Protein AF-A0AAW7FBP1-F1 (afdb_monomer_lite)

Structure (mmCIF, N/CA/C/O backbone):
data_AF-A0AAW7FBP1-F1
#
_entry.id   AF-A0AAW7FBP1-F1
#
loop_
_atom_site.group_PDB
_atom_site.id
_atom_site.type_symbol
_atom_site.label_atom_id
_atom_site.label_alt_id
_atom_site.label_comp_id
_atom_site.label_asym_id
_atom_site.label_entity_id
_atom_site.label_seq_id
_atom_site.pdbx_PDB_ins_code
_atom_site.Cartn_x
_atom_site.Cartn_y
_atom_site.Cartn_z
_atom_site.occupancy
_atom_site.B_iso_or_equiv
_atom_site.auth_seq_id
_atom_site.auth_comp_id
_atom_site.auth_asym_id
_atom_site.auth_atom_id
_atom_site.pdbx_PDB_model_num
ATOM 1 N N . MET A 1 1 ? 7.145 7.432 -13.395 1.00 63.03 1 MET A N 1
ATOM 2 C CA . MET A 1 1 ? 7.306 5.965 -13.494 1.00 63.03 1 MET A CA 1
ATOM 3 C C . MET A 1 1 ? 5.990 5.385 -13.976 1.00 63.03 1 MET A C 1
ATOM 5 O O . MET A 1 1 ? 4.963 5.768 -13.432 1.00 63.03 1 MET A O 1
ATOM 9 N N . ILE A 1 2 ? 6.001 4.531 -15.000 1.00 76.81 2 ILE A N 1
ATOM 10 C CA . ILE A 1 2 ? 4.803 3.770 -15.379 1.00 76.81 2 ILE A CA 1
ATOM 11 C C . ILE A 1 2 ? 4.815 2.516 -14.516 1.00 76.81 2 ILE A C 1
ATOM 13 O O . ILE A 1 2 ? 5.742 1.717 -14.592 1.00 76.81 2 ILE A O 1
ATOM 17 N N . PHE A 1 3 ? 3.831 2.412 -13.637 1.00 86.44 3 PHE A N 1
ATOM 18 C CA . PHE A 1 3 ? 3.687 1.310 -12.704 1.00 86.44 3 PHE A CA 1
ATOM 19 C C . PHE A 1 3 ? 2.801 0.234 -13.316 1.00 86.44 3 PHE A C 1
ATOM 21 O O . PHE A 1 3 ? 1.723 0.536 -13.825 1.00 86.44 3 PHE A O 1
ATOM 28 N N . ASP A 1 4 ? 3.254 -1.019 -13.250 1.00 90.88 4 ASP A N 1
ATOM 29 C CA . ASP A 1 4 ? 2.421 -2.171 -13.570 1.00 90.88 4 ASP A CA 1
ATOM 30 C C . ASP A 1 4 ? 1.091 -2.119 -12.776 1.00 90.88 4 ASP A C 1
ATOM 32 O O . ASP A 1 4 ? 1.112 -2.062 -11.536 1.00 90.88 4 ASP A O 1
ATOM 36 N N . PRO A 1 5 ? -0.067 -2.122 -13.459 1.00 92.00 5 PRO A N 1
ATOM 37 C CA . PRO A 1 5 ? -1.367 -1.969 -12.816 1.00 92.00 5 PRO A CA 1
ATOM 38 C C . PRO A 1 5 ? -1.717 -3.131 -11.876 1.00 92.00 5 PRO A C 1
ATOM 40 O O . PRO A 1 5 ? -2.458 -2.923 -10.913 1.00 92.00 5 PRO A O 1
ATOM 43 N N . GLN A 1 6 ? -1.175 -4.335 -12.093 1.00 93.12 6 GLN A N 1
ATOM 44 C CA . GLN A 1 6 ? -1.398 -5.474 -11.201 1.00 93.12 6 GLN A CA 1
ATOM 45 C C . GLN A 1 6 ? -0.706 -5.263 -9.854 1.00 93.12 6 GLN A C 1
ATOM 47 O O . GLN A 1 6 ? -1.301 -5.521 -8.806 1.00 93.12 6 GLN A O 1
ATOM 52 N N . ILE A 1 7 ? 0.516 -4.728 -9.864 1.00 94.62 7 ILE A N 1
ATOM 53 C CA . ILE A 1 7 ? 1.271 -4.432 -8.640 1.00 94.62 7 ILE A CA 1
ATOM 54 C C . ILE A 1 7 ? 0.598 -3.305 -7.849 1.00 94.62 7 ILE A C 1
ATOM 56 O O . ILE A 1 7 ? 0.496 -3.383 -6.624 1.00 94.62 7 ILE A O 1
ATOM 60 N N . VAL A 1 8 ? 0.056 -2.294 -8.538 1.00 93.75 8 VAL A N 1
ATOM 61 C CA . VAL A 1 8 ? -0.724 -1.223 -7.894 1.00 93.75 8 VAL A CA 1
ATOM 62 C C . VAL A 1 8 ? -1.989 -1.779 -7.237 1.00 93.75 8 VAL A C 1
ATOM 64 O O . VAL A 1 8 ? -2.289 -1.437 -6.093 1.00 93.75 8 VAL A O 1
ATOM 67 N N . ALA A 1 9 ? -2.723 -2.662 -7.920 1.00 94.94 9 ALA A N 1
ATOM 68 C CA . ALA A 1 9 ? -3.918 -3.292 -7.361 1.00 94.94 9 ALA A CA 1
ATOM 69 C C . ALA A 1 9 ? -3.594 -4.145 -6.121 1.00 94.94 9 ALA A C 1
ATOM 71 O O . ALA A 1 9 ? -4.298 -4.072 -5.112 1.00 94.94 9 ALA A O 1
ATOM 72 N N . GLN A 1 10 ? -2.495 -4.900 -6.166 1.00 95.12 10 GLN A N 1
ATOM 73 C CA . GLN A 1 10 ? -2.001 -5.695 -5.042 1.00 95.12 10 GLN A CA 1
ATOM 74 C C . GLN A 1 10 ? -1.601 -4.827 -3.839 1.00 95.12 10 GLN A C 1
ATOM 76 O O . GLN A 1 10 ? -1.987 -5.131 -2.709 1.00 95.12 10 GLN A O 1
ATOM 81 N N . ALA A 1 11 ? -0.887 -3.723 -4.069 1.00 95.56 11 ALA A N 1
ATOM 82 C CA . ALA A 1 11 ? -0.515 -2.771 -3.022 1.00 95.56 11 ALA A CA 1
ATOM 83 C C . ALA A 1 11 ? -1.746 -2.123 -2.371 1.00 95.56 11 ALA A C 1
ATOM 85 O O . ALA A 1 11 ? -1.843 -2.055 -1.146 1.00 95.56 11 ALA A O 1
ATOM 86 N N . LYS A 1 12 ? -2.738 -1.722 -3.173 1.00 94.81 12 LYS A N 1
ATOM 87 C CA . LYS A 1 12 ? -4.007 -1.180 -2.666 1.00 94.81 12 LYS A CA 1
ATOM 88 C C . LYS A 1 12 ? -4.781 -2.198 -1.835 1.00 94.81 12 LYS A C 1
ATOM 90 O O . LYS A 1 12 ? -5.291 -1.854 -0.772 1.00 94.81 12 LYS A O 1
ATOM 95 N N . ALA A 1 13 ? -4.845 -3.454 -2.279 1.00 94.94 13 ALA A N 1
ATOM 96 C CA . ALA A 1 13 ? -5.484 -4.527 -1.519 1.00 94.94 13 ALA A CA 1
ATOM 97 C C . ALA A 1 13 ? -4.785 -4.762 -0.169 1.00 94.94 13 ALA A C 1
ATOM 99 O O . ALA A 1 13 ? -5.455 -4.899 0.856 1.00 94.94 13 ALA A O 1
ATOM 100 N N . PHE A 1 14 ? -3.448 -4.736 -0.156 1.00 95.00 14 PHE A N 1
ATOM 101 C CA . PHE A 1 14 ? -2.648 -4.816 1.065 1.00 95.00 14 PHE A CA 1
ATOM 102 C C . PHE A 1 14 ? -2.956 -3.659 2.028 1.00 95.00 14 PHE A C 1
ATOM 104 O O . PHE A 1 14 ? -3.266 -3.894 3.196 1.00 95.00 14 PHE A O 1
ATOM 111 N N . VAL A 1 15 ? -2.956 -2.417 1.537 1.00 94.81 15 VAL A N 1
ATOM 112 C CA . VAL A 1 15 ? -3.260 -1.231 2.354 1.00 94.81 15 VAL A CA 1
ATOM 113 C C . VAL A 1 15 ? -4.693 -1.256 2.872 1.00 94.81 15 VAL A C 1
ATOM 115 O O . VAL A 1 15 ? -4.931 -0.925 4.030 1.00 94.81 15 VAL A O 1
ATOM 118 N N . ASN A 1 16 ? -5.658 -1.681 2.059 1.00 94.94 16 ASN A N 1
ATOM 119 C CA . ASN A 1 16 ? -7.042 -1.798 2.502 1.00 94.94 16 ASN A CA 1
ATOM 120 C C . ASN A 1 16 ? -7.188 -2.835 3.631 1.00 94.94 16 ASN A C 1
ATOM 122 O O . ASN A 1 16 ? -7.897 -2.588 4.607 1.00 94.94 16 ASN A O 1
ATOM 126 N N . ALA A 1 17 ? -6.475 -3.965 3.549 1.00 93.69 17 ALA A N 1
ATOM 127 C CA . ALA A 1 17 ? -6.437 -4.948 4.629 1.00 93.69 17 ALA A CA 1
ATOM 128 C C . ALA A 1 17 ? -5.830 -4.360 5.916 1.00 93.69 17 ALA A C 1
ATOM 130 O O . ALA A 1 17 ? -6.429 -4.529 6.979 1.00 93.69 17 ALA A O 1
ATOM 131 N N . LEU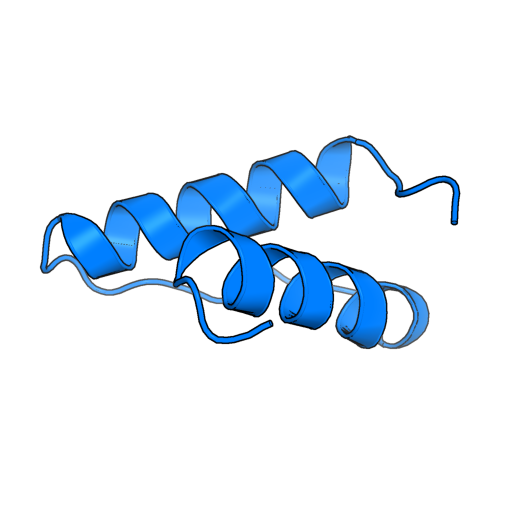 A 1 18 ? -4.723 -3.608 5.809 1.00 92.88 18 LEU A N 1
ATOM 132 C CA . LEU A 1 18 ? -4.118 -2.890 6.939 1.00 92.88 18 LEU A CA 1
ATOM 133 C C . LEU A 1 18 ? -5.097 -1.896 7.577 1.00 92.88 18 LEU A C 1
ATOM 135 O O . LEU A 1 18 ? -5.321 -1.942 8.784 1.00 92.88 18 LEU A O 1
ATOM 139 N N . LYS A 1 19 ? -5.720 -1.028 6.768 1.00 91.25 19 LYS A N 1
ATOM 140 C CA . LYS A 1 19 ? -6.692 -0.019 7.229 1.00 91.25 19 LYS A CA 1
ATOM 141 C C . LYS A 1 19 ? -7.930 -0.654 7.864 1.00 91.25 19 LYS A C 1
ATOM 143 O O . LYS A 1 19 ? -8.474 -0.114 8.818 1.00 91.25 19 LYS A O 1
ATOM 148 N N . SER A 1 20 ? -8.343 -1.824 7.380 1.00 93.06 20 SER A N 1
ATOM 149 C CA . SER A 1 20 ? -9.462 -2.591 7.942 1.00 93.06 20 SER A CA 1
ATOM 150 C C . SER A 1 20 ? -9.112 -3.325 9.246 1.00 93.06 20 SER A C 1
ATOM 152 O O . SER A 1 20 ? -9.942 -4.081 9.749 1.00 93.06 20 SER A O 1
ATOM 154 N N . GLY A 1 21 ? -7.882 -3.189 9.762 1.00 89.00 21 GLY A N 1
ATOM 155 C CA . GLY A 1 21 ? -7.405 -3.923 10.939 1.00 89.00 21 GLY A CA 1
ATOM 156 C C . GLY A 1 21 ? -7.288 -5.434 10.714 1.00 89.00 21 GLY A C 1
ATOM 157 O O . GLY A 1 21 ? -7.180 -6.204 11.668 1.00 89.00 21 GLY A O 1
ATOM 158 N N . ARG A 1 22 ? -7.336 -5.885 9.454 1.00 87.31 22 ARG A N 1
ATOM 159 C CA . ARG A 1 22 ? -7.171 -7.291 9.080 1.00 87.31 22 ARG A CA 1
ATOM 160 C C . ARG A 1 22 ? -5.692 -7.582 8.866 1.00 87.31 22 ARG A C 1
ATOM 162 O O . ARG A 1 22 ? -4.892 -6.702 8.559 1.00 87.31 22 ARG A O 1
ATOM 169 N N . ARG A 1 23 ? -5.321 -8.855 8.983 1.00 87.06 23 ARG A N 1
ATOM 170 C CA . ARG A 1 23 ? -3.957 -9.293 8.693 1.00 87.06 23 ARG A CA 1
ATOM 171 C C . ARG A 1 23 ? -3.670 -9.086 7.204 1.00 87.06 23 ARG A C 1
ATOM 173 O O . ARG A 1 23 ? -4.211 -9.802 6.365 1.00 87.06 23 ARG A O 1
ATOM 180 N N . ALA A 1 24 ? -2.846 -8.096 6.883 1.00 90.38 24 ALA A N 1
ATOM 181 C CA . ALA A 1 24 ? -2.428 -7.840 5.514 1.00 90.38 24 ALA A CA 1
ATOM 182 C C . ALA A 1 24 ? -1.312 -8.814 5.118 1.00 90.38 24 ALA A C 1
ATOM 184 O O . AL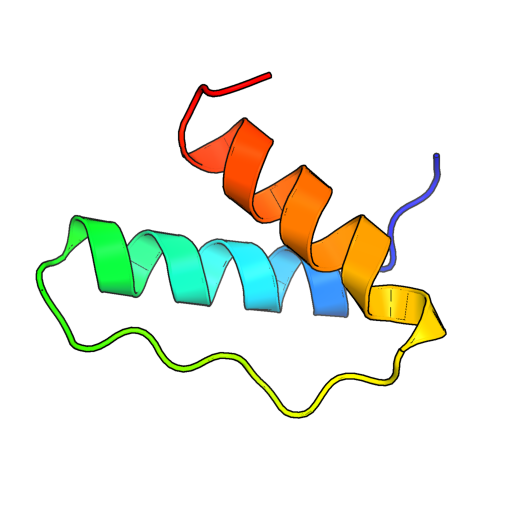A A 1 24 ? -0.370 -9.037 5.880 1.00 90.38 24 ALA A O 1
ATOM 185 N N . HIS A 1 25 ? -1.433 -9.410 3.934 1.00 91.00 25 HIS A N 1
ATOM 186 C CA . HIS A 1 25 ? -0.460 -10.356 3.401 1.00 91.00 25 HIS A CA 1
ATOM 187 C C . HIS A 1 25 ? 0.248 -9.746 2.198 1.00 91.00 25 HIS A C 1
ATOM 189 O O . HIS A 1 25 ? -0.404 -9.268 1.269 1.00 91.00 25 HIS A O 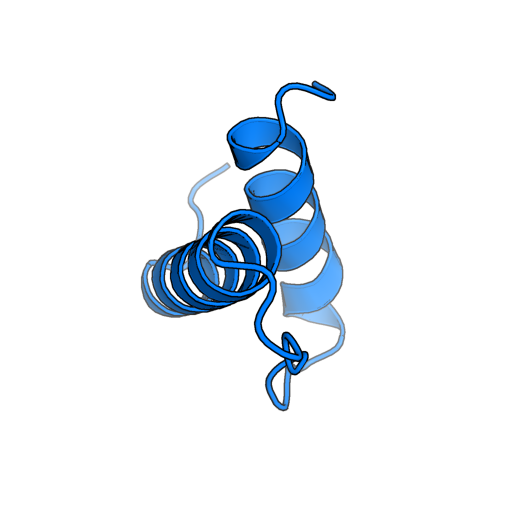1
ATOM 195 N N . VAL A 1 26 ? 1.577 -9.784 2.212 1.00 89.69 26 VAL A N 1
ATOM 196 C CA . VAL A 1 26 ? 2.388 -9.367 1.070 1.00 89.69 26 VAL A CA 1
ATOM 197 C C . VAL A 1 26 ? 2.264 -10.436 -0.022 1.00 89.69 26 VAL A C 1
ATOM 199 O O . VAL A 1 26 ? 2.569 -11.597 0.246 1.00 89.69 26 VAL A O 1
ATOM 202 N N . PRO A 1 27 ? 1.792 -10.101 -1.234 1.00 89.94 27 PRO A N 1
ATOM 203 C CA . PRO A 1 27 ? 1.666 -11.083 -2.305 1.00 89.94 27 PRO A CA 1
ATOM 204 C C . PRO A 1 27 ? 3.029 -11.646 -2.725 1.00 89.94 27 PRO A C 1
ATOM 206 O O . PRO A 1 27 ? 4.075 -11.053 -2.467 1.00 89.94 27 PRO A O 1
ATOM 209 N N . ALA A 1 28 ? 3.021 -12.800 -3.396 1.00 92.25 28 ALA A N 1
ATOM 210 C CA . ALA A 1 28 ? 4.228 -13.333 -4.017 1.00 92.25 28 ALA A CA 1
ATOM 211 C C . ALA A 1 28 ? 4.636 -12.418 -5.183 1.00 92.25 28 ALA A C 1
ATOM 213 O O . ALA A 1 28 ? 3.983 -12.390 -6.225 1.00 92.25 28 ALA A O 1
ATOM 214 N N . LEU A 1 29 ? 5.699 -11.644 -4.976 1.00 92.19 29 LEU A N 1
ATOM 215 C CA . LEU A 1 29 ? 6.183 -10.612 -5.889 1.00 92.19 29 LEU A CA 1
ATOM 216 C C . LEU A 1 29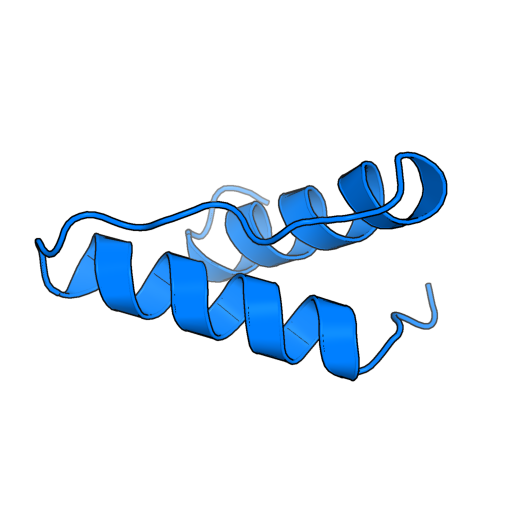 ? 7.609 -10.954 -6.318 1.00 92.19 29 LEU A C 1
ATOM 218 O O . LEU A 1 29 ? 8.420 -11.404 -5.506 1.00 92.19 29 LEU A O 1
ATOM 222 N N . ARG A 1 30 ? 7.950 -10.687 -7.582 1.00 92.94 30 ARG A N 1
ATOM 223 C CA . ARG A 1 30 ? 9.360 -10.666 -7.989 1.00 92.94 30 ARG A CA 1
ATOM 224 C C . ARG A 1 30 ? 10.046 -9.451 -7.378 1.00 92.94 30 ARG A C 1
ATOM 226 O O . ARG A 1 30 ? 9.433 -8.393 -7.242 1.00 92.94 30 ARG A O 1
ATOM 233 N N . PHE A 1 31 ? 11.334 -9.590 -7.074 1.00 91.75 31 PHE A N 1
ATOM 234 C CA . PHE A 1 31 ? 12.119 -8.522 -6.458 1.00 91.75 31 PHE A CA 1
ATOM 235 C C . PHE A 1 31 ? 12.119 -7.224 -7.287 1.00 91.75 31 PHE A C 1
ATOM 237 O O . PHE A 1 31 ? 12.046 -6.140 -6.721 1.00 91.75 31 PHE A O 1
ATOM 244 N N . GLU A 1 32 ? 12.089 -7.325 -8.621 1.00 92.75 32 GLU A N 1
ATOM 245 C CA . GLU A 1 32 ? 11.983 -6.179 -9.542 1.00 92.75 32 GLU A CA 1
ATOM 246 C C . GLU A 1 32 ? 10.738 -5.301 -9.301 1.00 92.75 32 GLU A C 1
ATOM 248 O O . GLU A 1 32 ? 10.795 -4.084 -9.458 1.00 92.75 32 GLU A O 1
ATOM 253 N N . TYR A 1 33 ? 9.631 -5.893 -8.840 1.00 94.12 33 TYR A N 1
ATOM 254 C CA . TYR A 1 33 ? 8.384 -5.178 -8.550 1.00 94.12 33 TYR A CA 1
ATOM 255 C C . TYR A 1 33 ? 8.260 -4.751 -7.085 1.00 94.12 33 TYR A C 1
ATOM 257 O O . TYR A 1 33 ? 7.328 -4.024 -6.734 1.00 94.12 33 TYR A O 1
ATOM 265 N N . TRP A 1 34 ? 9.189 -5.170 -6.221 1.00 93.38 34 TRP A N 1
ATOM 266 C CA . TRP A 1 34 ? 9.142 -4.872 -4.790 1.00 93.38 34 TRP A CA 1
ATOM 267 C C . TRP A 1 34 ? 9.195 -3.370 -4.514 1.00 93.38 34 TRP A C 1
ATOM 269 O O . TRP A 1 34 ? 8.399 -2.850 -3.731 1.00 93.38 34 TRP A O 1
ATOM 279 N N . GLN A 1 35 ? 10.087 -2.656 -5.206 1.00 93.81 35 GLN A N 1
ATOM 280 C CA . GLN A 1 35 ? 10.204 -1.207 -5.062 1.00 93.81 35 GLN A CA 1
ATOM 281 C C . GLN A 1 35 ? 8.895 -0.513 -5.449 1.00 93.81 35 GLN A C 1
ATOM 283 O O . GLN A 1 35 ? 8.387 0.307 -4.691 1.00 93.81 35 GLN A O 1
ATOM 288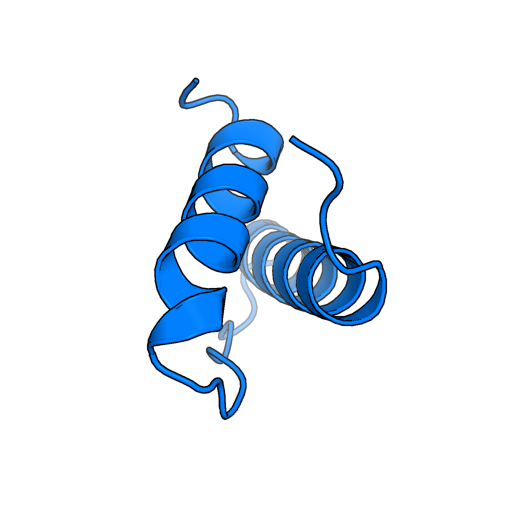 N N . GLN A 1 36 ? 8.311 -0.888 -6.588 1.00 94.38 36 GLN A N 1
ATOM 289 C CA . GLN A 1 36 ? 7.041 -0.331 -7.046 1.00 94.38 36 GLN A CA 1
ATOM 290 C C . GLN A 1 36 ? 5.898 -0.602 -6.052 1.00 94.38 36 GLN A C 1
ATOM 292 O O . GLN A 1 36 ? 5.098 0.295 -5.760 1.00 94.38 36 GLN A O 1
ATOM 297 N N . PHE A 1 37 ? 5.821 -1.828 -5.528 1.00 95.44 37 PHE A N 1
ATOM 298 C CA . PHE A 1 37 ? 4.840 -2.211 -4.518 1.00 95.44 37 PHE A CA 1
ATOM 299 C C . PHE A 1 37 ? 4.963 -1.320 -3.276 1.00 95.44 37 PHE A C 1
ATOM 301 O O . PHE A 1 37 ? 3.989 -0.677 -2.888 1.00 95.44 37 PHE A O 1
ATOM 308 N N . MET A 1 38 ? 6.166 -1.203 -2.707 1.00 95.44 38 MET A N 1
ATOM 309 C CA . MET A 1 38 ? 6.407 -0.407 -1.499 1.00 95.44 38 MET A CA 1
ATOM 310 C C . MET A 1 38 ? 6.179 1.090 -1.717 1.00 95.44 38 MET A C 1
ATOM 312 O O . MET A 1 38 ? 5.606 1.743 -0.848 1.00 95.44 38 MET A O 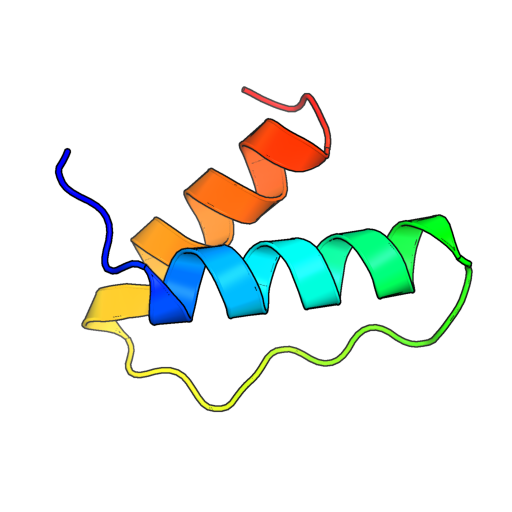1
ATOM 316 N N . THR A 1 39 ? 6.550 1.640 -2.877 1.00 95.62 39 THR A N 1
ATOM 317 C CA . THR A 1 39 ? 6.230 3.034 -3.222 1.00 95.62 39 THR A CA 1
ATOM 318 C C . THR A 1 39 ? 4.720 3.264 -3.232 1.00 95.62 39 THR A C 1
ATOM 320 O O . THR A 1 39 ? 4.248 4.245 -2.665 1.00 95.62 39 THR A O 1
ATOM 323 N N . THR A 1 40 ? 3.950 2.341 -3.812 1.00 94.75 40 THR A N 1
ATOM 324 C CA . THR A 1 40 ? 2.484 2.451 -3.839 1.00 94.75 40 THR A CA 1
ATOM 325 C C . THR A 1 40 ? 1.889 2.328 -2.434 1.00 94.75 40 THR A C 1
ATOM 327 O O . THR A 1 40 ? 1.028 3.119 -2.067 1.00 94.75 40 THR A O 1
ATOM 330 N N . VAL A 1 41 ? 2.375 1.385 -1.618 1.00 95.12 41 VAL A N 1
ATOM 331 C CA . VAL A 1 41 ? 1.941 1.231 -0.218 1.00 95.12 41 VAL A CA 1
ATOM 332 C C . VAL A 1 41 ? 2.209 2.505 0.587 1.00 95.12 41 VAL A C 1
ATOM 334 O O . VAL A 1 41 ? 1.315 2.982 1.280 1.00 95.12 41 VAL A O 1
ATOM 337 N N . ASN A 1 42 ? 3.407 3.081 0.474 1.00 94.81 42 ASN A N 1
ATOM 338 C CA . ASN A 1 42 ? 3.778 4.284 1.217 1.00 94.81 42 ASN A CA 1
ATOM 339 C C . ASN A 1 42 ? 2.944 5.502 0.800 1.00 94.81 42 ASN A C 1
ATOM 341 O O . ASN A 1 42 ? 2.496 6.238 1.675 1.00 94.81 42 ASN A O 1
ATOM 345 N N . ALA A 1 43 ? 2.675 5.679 -0.497 1.00 93.81 43 ALA A N 1
ATOM 346 C CA . ALA A 1 43 ? 1.802 6.746 -0.989 1.00 93.81 43 ALA A CA 1
ATOM 347 C C . ALA A 1 43 ? 0.359 6.594 -0.466 1.00 93.81 43 ALA A C 1
ATOM 349 O O . ALA A 1 43 ? -0.242 7.545 0.022 1.00 93.81 43 ALA A O 1
ATOM 350 N N . GLU A 1 44 ? -0.191 5.377 -0.484 1.00 92.44 44 GLU A N 1
ATOM 351 C CA . GLU A 1 44 ? -1.549 5.084 0.006 1.00 92.44 44 GLU A CA 1
ATOM 352 C C . GLU A 1 44 ? -1.690 5.190 1.541 1.00 92.44 44 GLU A C 1
ATOM 354 O O . GLU A 1 44 ? -2.805 5.321 2.067 1.00 92.44 44 GLU A O 1
ATOM 359 N N . LEU A 1 45 ? -0.570 5.116 2.267 1.00 92.56 45 LEU A N 1
ATOM 360 C CA . LEU A 1 45 ? -0.478 5.363 3.710 1.00 92.56 45 LEU A CA 1
ATOM 361 C C . LEU A 1 45 ? -0.113 6.820 4.052 1.00 92.56 45 LEU A C 1
ATOM 363 O O . LEU A 1 45 ? -0.208 7.192 5.219 1.00 92.56 45 LEU A O 1
ATOM 367 N N . GLY A 1 46 ? 0.245 7.647 3.062 1.00 91.06 46 GLY A N 1
ATOM 368 C CA . GLY A 1 46 ? 0.592 9.060 3.243 1.00 91.06 46 GLY A CA 1
ATOM 369 C C . GLY A 1 46 ? 2.005 9.312 3.779 1.00 91.06 46 GLY A C 1
ATOM 370 O O . GLY A 1 46 ? 2.238 10.333 4.420 1.00 91.06 46 GLY A O 1
ATOM 371 N N . TYR A 1 47 ? 2.939 8.385 3.561 1.00 85.62 47 TYR A N 1
ATOM 372 C CA . TYR A 1 47 ? 4.334 8.523 3.999 1.00 85.62 47 TYR A CA 1
ATOM 373 C C . TYR A 1 47 ? 5.243 9.241 2.992 1.00 85.62 47 TYR A C 1
ATOM 375 O O . TYR A 1 47 ? 6.360 9.608 3.358 1.00 85.62 47 TYR A O 1
ATOM 383 N N . ILE A 1 48 ? 4.788 9.420 1.748 1.00 76.81 48 ILE A N 1
ATOM 384 C CA . ILE A 1 48 ? 5.486 10.106 0.648 1.00 76.81 48 ILE A CA 1
ATOM 385 C C . ILE A 1 48 ? 4.495 10.801 -0.280 1.00 76.81 48 ILE A C 1
ATOM 387 O O . ILE A 1 48 ? 3.333 10.337 -0.339 1.00 76.81 48 ILE A O 1
#

Sequence (48 aa):
MIFDPQIVAQAKAFVNALKSGRRAHVPALRFEYWQQFMTTVNAELGYI

pLDDT: mean 91.4, std 5.77, range [63.03, 95.62]

Radius of gyration: 10.22 Å; chains: 1; bounding box: 22×23×26 Å

Foldseek 3Di:
DDADVVLLVLLVQQLVCVVVVHDRDRDDDDPVCPVVSVVSNCVSVVVD

Secondary structure (DSSP, 8-state):
----HHHHHHHHHHHHHHHTTS--------HHHHHHHHHHHHHHHT--